Protein AF-A0A371AWV9-F1 (afdb_monomer_lite)

Foldseek 3Di:
DVVVVVVVVVVVVVVVVVVVVVVVVVVVVLVPDDDPQWDKDWFWKWFWADDDLPQQKTKTQTDDDPVDDHGIDIDRRPSAPCSSVDPDDGGFMKTWIWIDHPDPPPDGIGTHYIDGPPPD

pLDDT: mean 80.27, std 14.21, range [39.16, 96.06]

Organism: NCBI:txid1812858

Radius of gyration: 21.48 Å; chains: 1; bounding box: 37×51×60 Å

Sequence (120 aa):
MRKKTIIISVLIIIIGIIISIKIFKNDTEGFKRGKSSDVYRLNSKGTVIAIDKKKKTLVVSIINDELFKDGQTTLNCENVYGFENLDLKVGDKIIFYYFSHNNYNNEPFKIEAIETNNQS

Structure (mmCIF, N/CA/C/O backbone):
data_AF-A0A371AWV9-F1
#
_entry.id   AF-A0A371AWV9-F1
#
loop_
_atom_site.group_PDB
_atom_site.id
_atom_site.type_symbol
_atom_site.label_atom_id
_atom_site.label_alt_id
_atom_site.label_comp_id
_atom_site.label_asym_id
_atom_site.label_entity_id
_atom_site.label_seq_id
_atom_site.pdbx_PDB_ins_code
_atom_site.Cartn_x
_atom_site.Cartn_y
_atom_site.Cartn_z
_atom_site.occupancy
_atom_site.B_iso_or_equiv
_atom_site.auth_seq_id
_atom_site.auth_comp_id
_atom_site.auth_asym_id
_atom_site.auth_atom_id
_atom_site.pdbx_PDB_model_num
ATOM 1 N N . MET A 1 1 ? 5.754 41.482 44.985 1.00 56.69 1 MET A N 1
ATOM 2 C CA . MET A 1 1 ? 4.721 41.159 43.971 1.00 56.69 1 MET A CA 1
ATOM 3 C C . MET A 1 1 ? 5.286 41.027 42.552 1.00 56.69 1 MET A C 1
ATOM 5 O O . MET A 1 1 ? 5.106 39.961 41.986 1.00 56.69 1 MET A O 1
ATOM 9 N N . ARG A 1 2 ? 6.065 41.988 42.019 1.00 60.22 2 ARG A N 1
ATOM 10 C CA . ARG A 1 2 ? 6.642 41.939 40.647 1.00 60.22 2 ARG A CA 1
ATOM 11 C C . ARG A 1 2 ? 7.437 40.666 40.281 1.00 60.22 2 ARG A C 1
ATOM 13 O O . ARG A 1 2 ? 7.271 40.152 39.185 1.00 60.22 2 ARG A O 1
ATOM 20 N N . LYS A 1 3 ? 8.249 40.112 41.197 1.00 66.31 3 LYS A N 1
ATOM 21 C CA . LYS A 1 3 ? 9.041 38.885 40.941 1.00 66.31 3 LYS A CA 1
ATOM 22 C C . LYS A 1 3 ? 8.173 37.644 40.673 1.00 66.31 3 LYS A C 1
ATOM 24 O O . LYS A 1 3 ? 8.517 36.855 39.806 1.00 66.31 3 LYS A O 1
ATOM 29 N N . LYS A 1 4 ? 7.038 37.488 41.372 1.00 68.94 4 LYS A N 1
ATOM 30 C CA . LYS A 1 4 ? 6.113 36.356 41.158 1.00 68.94 4 LYS A CA 1
ATOM 31 C C . LYS A 1 4 ? 5.444 36.444 39.783 1.00 68.94 4 LYS A C 1
ATOM 33 O O . LYS A 1 4 ? 5.338 35.436 39.102 1.00 68.94 4 LYS A O 1
ATOM 38 N N . THR A 1 5 ? 5.077 37.650 39.351 1.00 72.75 5 THR A N 1
ATOM 39 C CA . THR A 1 5 ? 4.493 37.896 38.025 1.00 72.75 5 THR A CA 1
ATOM 40 C C . THR A 1 5 ? 5.483 37.596 36.895 1.00 72.75 5 THR A C 1
ATOM 42 O O . THR A 1 5 ? 5.102 36.967 35.916 1.00 72.75 5 THR A O 1
ATOM 45 N N . ILE A 1 6 ? 6.760 37.966 37.062 1.00 80.62 6 ILE A N 1
ATOM 46 C CA . ILE A 1 6 ? 7.828 37.662 36.091 1.00 80.62 6 ILE A CA 1
ATOM 47 C C . ILE A 1 6 ? 8.083 36.150 36.000 1.00 80.62 6 ILE A C 1
ATOM 49 O O . ILE A 1 6 ? 8.229 35.613 34.909 1.00 80.62 6 ILE A O 1
ATOM 53 N N . ILE A 1 7 ? 8.097 35.438 37.132 1.00 82.12 7 ILE A N 1
ATOM 54 C CA . ILE A 1 7 ? 8.273 33.977 37.132 1.00 82.12 7 ILE A CA 1
ATOM 55 C C . ILE A 1 7 ? 7.124 33.298 36.377 1.00 82.12 7 ILE A C 1
ATOM 57 O O . ILE A 1 7 ? 7.368 32.417 35.558 1.00 82.12 7 ILE A O 1
ATOM 61 N N . ILE A 1 8 ? 5.884 33.743 36.601 1.00 85.31 8 ILE A N 1
ATOM 62 C CA . ILE A 1 8 ? 4.706 33.206 35.909 1.00 85.31 8 ILE A CA 1
ATOM 63 C C . ILE A 1 8 ? 4.778 33.489 34.401 1.00 85.31 8 ILE A C 1
ATOM 65 O O . ILE A 1 8 ? 4.525 32.581 33.612 1.00 85.31 8 ILE A O 1
ATOM 69 N N . SER A 1 9 ? 5.177 34.697 33.979 1.00 82.62 9 SER A N 1
ATOM 70 C CA . SER A 1 9 ? 5.294 35.008 32.547 1.00 82.62 9 SER A CA 1
ATOM 71 C C . SER A 1 9 ? 6.378 34.176 31.860 1.00 82.62 9 SER A C 1
ATOM 73 O O . SER A 1 9 ? 6.170 33.699 30.749 1.00 82.62 9 SER A O 1
ATOM 75 N N . VAL A 1 10 ? 7.516 33.953 32.525 1.00 87.81 10 VAL A N 1
ATOM 76 C CA . VAL A 1 10 ? 8.595 33.104 31.994 1.00 87.81 10 VAL A CA 1
ATOM 77 C C . VAL A 1 10 ? 8.139 31.647 31.880 1.00 87.81 10 VAL A C 1
ATOM 79 O O . VAL A 1 10 ? 8.417 31.002 30.870 1.00 87.81 10 VAL A O 1
ATOM 82 N N . LEU A 1 11 ? 7.385 31.138 32.860 1.00 89.88 11 LEU A N 1
ATOM 83 C CA . LEU A 1 11 ? 6.870 29.768 32.825 1.00 89.88 11 LEU A CA 1
ATOM 84 C C . LEU A 1 11 ? 5.933 29.538 31.627 1.00 89.88 11 LEU A C 1
ATOM 86 O O . LEU A 1 11 ? 6.038 28.517 30.952 1.00 89.88 11 LEU A O 1
ATOM 90 N N . ILE A 1 12 ? 5.055 30.504 31.335 1.00 88.88 12 ILE A N 1
ATOM 91 C CA . ILE A 1 12 ? 4.118 30.438 30.203 1.00 88.88 12 ILE A CA 1
ATOM 92 C C . ILE A 1 12 ? 4.872 30.387 28.867 1.00 88.88 12 ILE A C 1
ATOM 94 O O . ILE A 1 12 ? 4.518 29.594 27.996 1.00 88.88 12 ILE A O 1
ATOM 98 N N . ILE A 1 13 ? 5.942 31.175 28.716 1.00 90.88 13 ILE A N 1
ATOM 99 C CA . ILE A 1 13 ? 6.767 31.177 27.497 1.00 90.88 13 ILE A CA 1
ATOM 100 C C . ILE A 1 13 ? 7.449 29.817 27.302 1.00 90.88 13 ILE A C 1
ATOM 102 O O . ILE A 1 13 ? 7.416 29.266 26.203 1.00 90.88 13 ILE A O 1
ATOM 106 N N . ILE A 1 14 ? 8.023 29.243 28.364 1.00 92.25 14 ILE A N 1
ATOM 107 C CA . ILE A 1 14 ? 8.687 27.931 28.303 1.00 92.25 14 ILE A CA 1
ATOM 108 C C . ILE A 1 14 ? 7.688 26.835 27.916 1.00 92.25 14 ILE A C 1
ATOM 110 O O . ILE A 1 14 ? 7.981 26.017 27.044 1.00 92.25 14 ILE A O 1
ATOM 114 N N . ILE A 1 15 ? 6.495 26.840 28.516 1.00 92.25 15 ILE A N 1
ATOM 115 C CA . ILE A 1 15 ? 5.430 25.887 28.177 1.00 92.25 15 ILE A CA 1
ATOM 116 C C . ILE A 1 15 ? 5.023 26.039 26.706 1.00 92.25 15 ILE A C 1
ATOM 118 O O . ILE A 1 15 ? 4.913 25.035 26.003 1.00 92.25 15 ILE A O 1
ATOM 122 N N . GLY A 1 16 ? 4.879 27.275 26.216 1.00 88.50 16 GLY A N 1
ATOM 123 C CA . GLY A 1 16 ? 4.601 27.551 24.806 1.00 88.50 16 GLY A CA 1
ATOM 124 C C . GLY A 1 16 ? 5.660 26.965 23.866 1.00 88.50 16 GLY A C 1
ATOM 125 O O . GLY A 1 16 ? 5.315 26.297 22.896 1.00 88.50 16 GLY A O 1
ATOM 126 N N . ILE A 1 17 ? 6.947 27.128 24.190 1.00 91.75 17 ILE A N 1
ATOM 127 C CA . ILE A 1 17 ? 8.056 26.566 23.400 1.00 91.75 17 ILE A CA 1
ATOM 128 C C . ILE A 1 17 ? 7.999 25.032 23.376 1.00 91.75 17 ILE A C 1
ATOM 130 O O . ILE A 1 17 ? 8.151 24.427 22.314 1.00 91.75 17 ILE A O 1
ATOM 134 N N . ILE A 1 18 ? 7.750 24.390 24.522 1.00 89.44 18 ILE A N 1
ATOM 135 C CA . ILE A 1 18 ? 7.662 22.924 24.614 1.00 89.44 18 ILE A CA 1
ATOM 136 C C . ILE A 1 18 ? 6.513 22.391 23.748 1.00 89.44 18 ILE A C 1
ATOM 138 O O . ILE A 1 18 ? 6.690 21.396 23.040 1.00 89.44 18 ILE A O 1
ATOM 142 N N . ILE A 1 19 ? 5.354 23.058 23.772 1.00 85.56 19 ILE A N 1
ATOM 143 C CA . ILE A 1 19 ? 4.197 22.686 22.949 1.00 85.56 19 ILE A CA 1
ATOM 144 C C . ILE A 1 19 ? 4.543 22.809 21.460 1.00 85.56 19 ILE A C 1
ATOM 146 O O . ILE A 1 19 ? 4.335 21.851 20.716 1.00 85.56 19 ILE A O 1
ATOM 150 N N . SER A 1 20 ? 5.144 23.925 21.035 1.00 80.38 20 SER A N 1
ATOM 151 C CA . SER A 1 20 ? 5.547 24.136 19.637 1.00 80.38 20 SER A CA 1
ATOM 152 C C . SER A 1 20 ? 6.536 23.079 19.140 1.00 80.38 20 SER A C 1
ATOM 154 O O . SER A 1 20 ? 6.375 22.558 18.038 1.00 80.38 20 SER A O 1
ATOM 156 N N . ILE A 1 21 ? 7.526 22.699 19.959 1.00 82.44 21 ILE A N 1
ATOM 157 C CA . ILE A 1 21 ? 8.485 21.636 19.611 1.00 82.44 21 ILE A CA 1
ATOM 158 C C . ILE A 1 21 ? 7.774 20.288 19.457 1.00 82.44 21 ILE A C 1
ATOM 160 O O . ILE A 1 21 ? 8.099 19.523 18.550 1.00 82.44 21 ILE A O 1
ATOM 164 N N . LYS A 1 22 ? 6.813 19.976 20.334 1.00 77.38 22 LYS A N 1
ATOM 165 C CA . LYS A 1 22 ? 6.083 18.703 20.288 1.00 77.38 22 LYS A CA 1
ATOM 166 C C . LYS A 1 22 ? 5.188 18.604 19.050 1.00 77.38 22 LYS A C 1
ATOM 168 O O . LYS A 1 22 ? 5.166 17.555 18.417 1.00 77.38 22 LYS A O 1
ATOM 173 N N . ILE A 1 23 ? 4.511 19.694 18.686 1.00 70.31 23 ILE A N 1
ATOM 174 C CA . ILE A 1 23 ? 3.715 19.776 17.453 1.00 70.31 23 ILE A CA 1
ATOM 175 C C . ILE A 1 23 ? 4.625 19.587 16.231 1.00 70.31 23 ILE A C 1
ATOM 177 O O . ILE A 1 23 ? 4.380 18.702 15.420 1.00 70.31 23 ILE A O 1
ATOM 181 N N . PHE A 1 24 ? 5.744 20.315 16.164 1.00 64.19 24 PHE A N 1
ATOM 182 C CA . PHE A 1 24 ? 6.689 20.218 15.047 1.00 64.19 24 PHE A CA 1
ATOM 183 C C . PHE A 1 24 ? 7.306 18.816 14.885 1.00 64.19 24 PHE A C 1
ATOM 185 O O . PHE A 1 24 ? 7.506 18.336 13.767 1.00 64.19 24 PHE A O 1
ATOM 192 N N . LYS A 1 25 ? 7.602 18.127 15.996 1.00 60.50 25 LYS A N 1
ATOM 193 C CA . LYS A 1 25 ? 8.084 16.737 15.967 1.00 60.50 25 LYS A CA 1
ATOM 194 C C . LYS A 1 25 ? 7.016 15.764 15.473 1.00 60.50 25 LYS A C 1
ATOM 196 O O . LYS A 1 25 ? 7.323 14.921 14.642 1.00 60.50 25 LYS A O 1
ATOM 201 N N . ASN A 1 26 ? 5.769 15.915 15.914 1.00 57.53 26 ASN A N 1
ATOM 202 C CA . ASN A 1 26 ? 4.674 15.077 15.425 1.00 57.53 26 ASN A CA 1
ATOM 203 C C . ASN A 1 26 ? 4.439 15.264 13.916 1.00 57.53 26 ASN A C 1
ATOM 205 O O . ASN A 1 26 ? 4.250 14.278 13.204 1.00 57.53 26 ASN A O 1
ATOM 209 N N . ASP A 1 27 ? 4.521 16.503 13.421 1.00 50.91 27 ASP A N 1
ATOM 210 C CA . ASP A 1 27 ? 4.366 16.793 11.991 1.00 50.91 27 ASP A CA 1
ATOM 211 C C . ASP A 1 27 ? 5.515 16.203 11.163 1.00 50.91 27 ASP A C 1
ATOM 213 O O . ASP A 1 27 ? 5.296 15.700 10.064 1.00 50.91 27 ASP A O 1
ATOM 217 N N . THR A 1 28 ? 6.741 16.198 11.691 1.00 49.66 28 THR A N 1
ATOM 218 C CA . THR A 1 28 ? 7.907 15.627 10.993 1.00 49.66 28 THR A CA 1
ATOM 219 C C . THR A 1 28 ? 7.983 14.101 11.079 1.00 49.66 28 THR A C 1
ATOM 221 O O . THR A 1 28 ? 8.450 13.467 10.134 1.00 49.66 28 THR A O 1
ATOM 224 N N . GLU A 1 29 ? 7.479 13.482 12.150 1.00 50.16 29 GLU A N 1
ATOM 225 C CA . GLU A 1 29 ? 7.395 12.020 12.276 1.00 50.16 29 GLU A CA 1
ATOM 226 C C . GLU A 1 29 ? 6.350 11.404 11.332 1.00 50.16 29 GLU A C 1
ATOM 228 O O . GLU A 1 29 ? 6.579 10.313 10.798 1.00 50.16 29 GLU A O 1
ATOM 233 N N . GLY A 1 30 ? 5.247 12.116 11.068 1.00 42.88 30 GLY A N 1
ATOM 234 C CA . GLY A 1 30 ? 4.274 11.751 10.031 1.00 42.88 30 GLY A CA 1
ATOM 235 C C . GLY A 1 30 ? 4.805 11.979 8.612 1.00 42.88 30 GLY A C 1
ATOM 236 O O . GLY A 1 30 ? 4.497 11.222 7.694 1.00 42.88 30 GLY A O 1
ATOM 237 N N . PHE A 1 31 ? 5.684 12.968 8.443 1.00 44.75 31 PHE A N 1
ATOM 238 C CA . PHE A 1 31 ? 6.302 13.332 7.172 1.00 44.75 31 PHE A CA 1
ATOM 239 C C . PHE A 1 31 ? 7.687 12.687 7.015 1.00 44.75 31 PHE A C 1
ATOM 241 O O . PHE A 1 31 ? 8.674 13.355 6.700 1.00 44.75 31 PHE A O 1
ATOM 248 N N . LYS A 1 32 ? 7.788 11.362 7.186 1.00 53.94 32 LYS A N 1
ATOM 249 C CA . LYS A 1 32 ? 8.955 10.609 6.696 1.00 53.94 32 LYS A CA 1
ATOM 250 C C . LYS A 1 32 ? 8.962 10.682 5.164 1.00 53.94 32 LYS A C 1
ATOM 252 O O . LYS A 1 32 ? 8.537 9.741 4.500 1.00 53.94 32 LYS A O 1
ATOM 257 N N . ARG A 1 33 ? 9.406 11.802 4.589 1.00 57.25 33 ARG A N 1
ATOM 258 C CA . ARG A 1 33 ? 9.764 11.889 3.166 1.00 57.25 33 ARG A CA 1
ATOM 259 C C . ARG A 1 33 ? 10.765 10.773 2.878 1.00 57.25 33 ARG A C 1
ATOM 261 O O . ARG A 1 33 ? 11.475 10.345 3.793 1.00 57.25 33 ARG A O 1
ATOM 268 N N . GLY A 1 34 ? 10.762 10.264 1.650 1.00 58.25 34 GLY A N 1
ATOM 269 C CA . GLY A 1 34 ? 11.739 9.271 1.221 1.00 58.25 34 GLY A CA 1
ATOM 270 C C . GLY A 1 34 ? 13.171 9.619 1.654 1.00 58.25 34 GLY A C 1
ATOM 271 O O . GLY A 1 34 ? 13.492 10.778 1.940 1.00 58.25 34 GLY A O 1
ATOM 272 N N . LYS A 1 35 ? 14.046 8.617 1.742 1.00 62.91 35 LYS A N 1
ATOM 273 C CA . LYS A 1 35 ? 15.476 8.848 1.997 1.00 62.91 35 LYS A CA 1
ATOM 274 C C . LYS A 1 35 ? 16.034 9.787 0.913 1.00 62.91 35 LYS A C 1
ATOM 276 O O . LYS A 1 35 ? 15.495 9.873 -0.183 1.00 62.91 35 LYS A O 1
ATOM 281 N N . SER A 1 36 ? 17.145 10.477 1.189 1.00 63.75 36 SER A N 1
ATOM 282 C CA . SER A 1 36 ? 17.748 11.466 0.266 1.00 63.75 36 SER A CA 1
ATOM 283 C C . SER A 1 36 ? 18.067 10.932 -1.145 1.00 63.75 36 SER A C 1
ATOM 285 O O . SER A 1 36 ? 18.322 11.727 -2.044 1.00 63.75 36 SER A O 1
ATOM 287 N N . SER A 1 37 ? 18.095 9.612 -1.332 1.00 69.38 37 SER A N 1
ATOM 288 C CA . SER A 1 37 ? 18.330 8.922 -2.604 1.00 69.38 37 SER A CA 1
ATOM 289 C C . SER A 1 37 ? 17.064 8.320 -3.225 1.00 69.38 37 SER A C 1
ATOM 291 O O . SER A 1 37 ? 17.171 7.554 -4.182 1.00 69.38 37 SER A O 1
ATOM 293 N N . ASP A 1 38 ? 15.887 8.596 -2.664 1.00 76.81 38 ASP A N 1
ATOM 294 C CA . ASP A 1 38 ? 14.627 8.078 -3.180 1.00 76.81 38 ASP A CA 1
ATOM 295 C C . ASP A 1 38 ? 14.200 8.864 -4.414 1.00 76.81 38 ASP A C 1
ATOM 297 O O . ASP A 1 38 ? 14.198 10.097 -4.432 1.00 76.81 38 ASP A O 1
ATOM 301 N N . VAL A 1 39 ? 13.778 8.132 -5.439 1.00 81.12 39 VAL A N 1
ATOM 302 C CA . VAL A 1 39 ? 13.071 8.702 -6.582 1.00 81.12 39 VAL A CA 1
ATOM 303 C C . VAL A 1 39 ? 11.584 8.622 -6.281 1.00 81.12 39 VAL A C 1
ATOM 305 O O . VAL A 1 39 ? 11.041 7.542 -6.048 1.00 81.12 39 VAL A O 1
ATOM 308 N N . TYR A 1 40 ? 10.928 9.776 -6.272 1.00 84.38 40 TYR A N 1
ATOM 309 C CA . TYR A 1 40 ? 9.487 9.850 -6.102 1.00 84.38 40 TYR A CA 1
ATOM 310 C C . TYR A 1 40 ? 8.794 9.605 -7.444 1.00 84.38 40 TYR A C 1
ATOM 312 O O . TYR A 1 40 ? 9.088 10.273 -8.438 1.00 84.38 40 TYR A O 1
ATOM 320 N N . ARG A 1 41 ? 7.908 8.610 -7.480 1.00 84.75 41 ARG A N 1
ATOM 321 C CA . ARG A 1 41 ? 7.179 8.181 -8.673 1.00 84.75 41 ARG A CA 1
ATOM 322 C C . ARG A 1 41 ? 5.724 8.608 -8.556 1.00 84.75 41 ARG A C 1
ATOM 324 O O . ARG A 1 41 ? 5.061 8.367 -7.547 1.00 84.75 41 ARG A O 1
ATOM 331 N N . LEU A 1 42 ? 5.265 9.273 -9.609 1.00 84.44 42 LEU A N 1
ATOM 332 C CA . LEU A 1 42 ? 3.940 9.861 -9.711 1.00 84.44 42 LEU A CA 1
ATOM 333 C C . LEU A 1 42 ? 3.082 9.077 -10.698 1.00 84.44 42 LEU A C 1
ATOM 335 O O . LEU A 1 42 ? 3.585 8.612 -11.719 1.00 84.44 42 LEU A O 1
ATOM 339 N N . ASN A 1 43 ? 1.771 9.067 -10.460 1.00 85.69 43 ASN A N 1
ATOM 340 C CA . ASN A 1 43 ? 0.767 8.622 -11.428 1.00 85.69 43 ASN A CA 1
ATOM 341 C C . ASN A 1 43 ? 0.884 7.152 -11.864 1.00 85.69 43 ASN A C 1
ATOM 343 O O . ASN A 1 43 ? 0.493 6.801 -12.985 1.00 85.69 43 ASN A O 1
ATOM 347 N N . SER A 1 44 ? 1.385 6.293 -10.980 1.00 89.06 44 SER A N 1
ATOM 348 C CA . SER A 1 44 ? 1.405 4.852 -11.204 1.00 89.06 44 SER A CA 1
ATOM 349 C C . SER A 1 44 ? -0.006 4.312 -11.039 1.00 89.06 44 SER A C 1
ATOM 351 O O . SER A 1 44 ? -0.688 4.606 -10.061 1.00 89.06 44 SER A O 1
ATOM 353 N N . LYS A 1 45 ? -0.485 3.568 -12.029 1.00 91.31 45 LYS A N 1
ATOM 354 C CA . LYS A 1 45 ? -1.865 3.093 -12.105 1.00 91.31 45 LYS A CA 1
ATOM 355 C C . LYS A 1 45 ? -1.909 1.596 -11.915 1.00 91.31 45 LYS A C 1
ATOM 357 O O . LYS A 1 45 ? -1.047 0.853 -12.391 1.00 91.31 45 LYS A O 1
ATOM 362 N N . GLY A 1 46 ? -2.974 1.157 -11.269 1.00 91.81 46 GLY A N 1
ATOM 363 C CA . GLY A 1 46 ? -3.278 -0.253 -11.134 1.00 91.81 46 GLY A CA 1
ATOM 364 C C . GLY A 1 46 ? -4.763 -0.506 -10.948 1.00 91.81 46 GLY A C 1
ATOM 365 O O . GLY A 1 46 ? -5.546 0.420 -10.743 1.00 91.81 46 GLY A O 1
ATOM 366 N N . THR A 1 47 ? -5.140 -1.775 -11.012 1.00 93.88 47 THR A N 1
ATOM 367 C CA . THR A 1 47 ? -6.484 -2.248 -10.671 1.00 93.88 47 THR A CA 1
ATOM 368 C C . THR A 1 47 ? -6.425 -3.065 -9.395 1.00 93.88 47 THR A C 1
ATOM 370 O O . THR A 1 47 ? -5.621 -3.993 -9.296 1.00 93.88 47 THR A O 1
ATOM 373 N N . VAL A 1 48 ? -7.267 -2.729 -8.421 1.00 94.81 48 VAL A N 1
ATOM 374 C CA . VAL A 1 48 ? -7.329 -3.420 -7.132 1.00 94.81 48 VAL A CA 1
ATOM 375 C C . VAL A 1 48 ? -7.809 -4.858 -7.323 1.00 94.81 48 VAL A C 1
ATOM 377 O O . VAL A 1 48 ? -8.873 -5.098 -7.887 1.00 94.81 48 VAL A O 1
ATOM 380 N N . ILE A 1 49 ? -7.042 -5.816 -6.811 1.00 96.06 49 ILE A N 1
ATOM 381 C CA . ILE A 1 49 ? -7.350 -7.253 -6.856 1.00 96.06 49 ILE A CA 1
ATOM 382 C C . ILE A 1 49 ? -7.792 -7.758 -5.485 1.00 96.06 49 ILE A C 1
ATOM 384 O O . ILE A 1 49 ? -8.731 -8.541 -5.383 1.00 96.06 49 ILE A O 1
ATOM 388 N N . ALA A 1 50 ? -7.127 -7.305 -4.423 1.00 95.44 50 ALA A N 1
ATOM 389 C CA . ALA A 1 50 ? -7.459 -7.680 -3.055 1.00 95.44 50 ALA A CA 1
ATOM 390 C C . ALA A 1 50 ? -7.082 -6.568 -2.076 1.00 95.44 50 ALA A C 1
ATOM 392 O O . ALA A 1 50 ? -6.122 -5.831 -2.299 1.00 95.44 50 ALA A O 1
ATOM 393 N N . ILE A 1 51 ? -7.830 -6.475 -0.978 1.00 95.06 51 ILE A N 1
ATOM 394 C CA . ILE A 1 51 ? -7.657 -5.460 0.063 1.00 95.06 51 ILE A CA 1
ATOM 395 C C . ILE A 1 51 ? -7.633 -6.171 1.414 1.00 95.06 51 ILE A C 1
ATOM 397 O O . ILE A 1 51 ? -8.586 -6.868 1.761 1.00 95.06 51 ILE A O 1
ATOM 401 N N . ASP A 1 52 ? -6.584 -5.951 2.203 1.00 94.81 52 ASP A N 1
ATOM 402 C CA . ASP A 1 52 ? -6.556 -6.322 3.617 1.00 94.81 52 ASP A CA 1
ATOM 403 C C . ASP A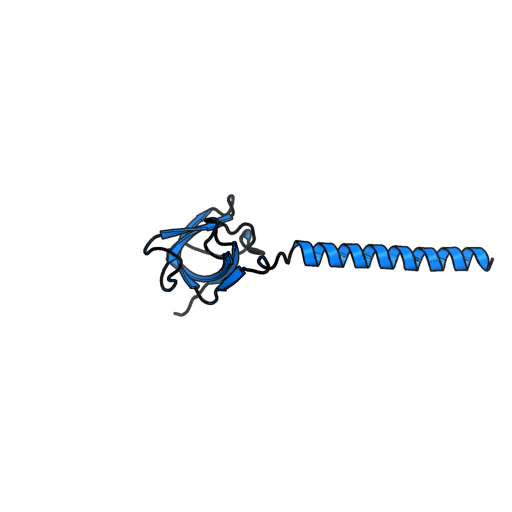 1 52 ? -6.390 -5.051 4.455 1.00 94.81 52 ASP A C 1
ATOM 405 O O . ASP A 1 52 ? -5.285 -4.554 4.680 1.00 94.81 52 ASP A O 1
ATOM 409 N N . LYS A 1 53 ? -7.516 -4.506 4.932 1.00 91.62 53 LYS A N 1
ATOM 410 C CA . LYS A 1 53 ? -7.508 -3.306 5.783 1.00 91.62 53 LYS A CA 1
ATOM 411 C C . LYS A 1 53 ? -6.847 -3.543 7.140 1.00 91.62 53 LYS A C 1
ATOM 413 O O . LYS A 1 53 ? -6.301 -2.600 7.702 1.00 91.62 53 LYS A O 1
ATOM 418 N N . LYS A 1 54 ? -6.854 -4.779 7.661 1.00 90.44 54 LYS A N 1
ATOM 419 C CA . LYS A 1 54 ? -6.225 -5.094 8.954 1.00 90.44 54 LYS A CA 1
ATOM 420 C C . LYS A 1 54 ? -4.706 -5.086 8.841 1.00 90.44 54 LYS A C 1
ATOM 422 O O . LYS A 1 54 ? -4.039 -4.564 9.726 1.00 90.44 54 LYS A O 1
ATOM 427 N N . LYS A 1 55 ? -4.171 -5.648 7.755 1.00 92.31 55 LYS A N 1
ATOM 428 C CA . LYS A 1 55 ? -2.726 -5.659 7.472 1.00 92.31 55 LYS A CA 1
ATOM 429 C C . LYS A 1 55 ? -2.242 -4.427 6.712 1.00 92.31 55 LYS A C 1
ATOM 431 O O . LYS A 1 55 ? -1.049 -4.318 6.466 1.00 92.31 55 LYS A O 1
ATOM 436 N N . LYS A 1 56 ? -3.150 -3.522 6.334 1.00 92.44 56 LYS A N 1
ATOM 437 C CA . LYS A 1 56 ? -2.872 -2.356 5.484 1.00 92.44 56 LYS A CA 1
ATOM 438 C C . LYS A 1 56 ? -2.134 -2.750 4.205 1.00 92.44 56 LYS A C 1
ATOM 440 O O . LYS A 1 56 ? -1.141 -2.129 3.843 1.00 92.44 56 LYS A O 1
ATOM 445 N N . THR A 1 57 ? -2.608 -3.791 3.525 1.00 93.81 57 THR A N 1
ATOM 446 C CA . THR A 1 57 ? -2.034 -4.231 2.249 1.00 93.81 57 THR A CA 1
ATOM 447 C C . THR A 1 57 ? -3.050 -4.163 1.121 1.00 93.81 57 THR A C 1
ATOM 449 O O . THR A 1 57 ? -4.248 -4.402 1.307 1.00 93.81 57 THR A O 1
ATOM 452 N N . LEU A 1 58 ? -2.550 -3.833 -0.068 1.00 93.94 58 LEU A N 1
ATOM 453 C CA . LEU A 1 58 ? -3.333 -3.744 -1.293 1.00 93.94 58 LEU A CA 1
ATOM 454 C C . LEU A 1 58 ? -2.652 -4.560 -2.391 1.00 93.94 58 LEU A C 1
ATOM 456 O O . LEU A 1 58 ? -1.506 -4.291 -2.737 1.00 93.94 58 LEU A O 1
ATOM 460 N N . VAL A 1 59 ? -3.348 -5.545 -2.954 1.00 94.06 59 VAL A N 1
ATOM 461 C CA . VAL A 1 59 ? -2.869 -6.266 -4.140 1.00 94.06 59 VAL A CA 1
ATOM 462 C C . VAL A 1 59 ? -3.412 -5.565 -5.374 1.00 94.06 59 VAL A C 1
ATOM 464 O O . VAL A 1 59 ? -4.622 -5.368 -5.489 1.00 94.06 59 VAL A O 1
ATOM 467 N N . VAL A 1 60 ? -2.527 -5.203 -6.295 1.00 93.88 60 VAL A N 1
ATOM 468 C CA . VAL A 1 60 ? -2.855 -4.453 -7.512 1.00 93.88 60 VAL A CA 1
ATOM 469 C C . VAL A 1 60 ? -2.268 -5.130 -8.738 1.00 93.88 60 VAL A C 1
ATOM 471 O O . VAL A 1 60 ? -1.111 -5.544 -8.727 1.00 93.88 60 VAL A O 1
ATOM 474 N N . SER A 1 61 ? -3.049 -5.176 -9.816 1.00 92.69 61 SER A N 1
ATOM 475 C CA . SER A 1 61 ? -2.526 -5.403 -11.164 1.00 92.69 61 SER A CA 1
ATOM 476 C C . SER A 1 61 ? -1.953 -4.089 -11.674 1.00 92.69 61 SER A C 1
ATOM 478 O O . SER A 1 61 ? -2.705 -3.119 -11.774 1.00 92.69 61 SER A O 1
ATOM 480 N N . ILE A 1 62 ? -0.663 -4.033 -11.993 1.00 89.44 62 ILE A N 1
ATOM 481 C CA . ILE A 1 62 ? -0.028 -2.795 -12.469 1.00 89.44 62 ILE A CA 1
ATOM 482 C C . ILE A 1 62 ? -0.357 -2.548 -13.944 1.00 89.44 62 ILE A C 1
ATOM 484 O O . ILE A 1 62 ? -0.409 -3.486 -14.734 1.00 89.44 62 ILE A O 1
ATOM 488 N N . ILE A 1 63 ? -0.614 -1.283 -14.297 1.00 82.88 63 ILE A N 1
ATOM 489 C CA . ILE A 1 63 ? -0.999 -0.863 -15.654 1.00 82.88 63 ILE A CA 1
ATOM 490 C C . ILE A 1 63 ? 0.126 -0.086 -16.358 1.00 82.88 63 ILE A C 1
ATOM 492 O O . ILE A 1 63 ? 0.310 -0.259 -17.558 1.00 82.88 63 ILE A O 1
ATOM 496 N N . ASN A 1 64 ? 0.848 0.803 -15.664 1.00 78.94 64 ASN A N 1
ATOM 497 C CA . ASN A 1 64 ? 1.806 1.724 -16.303 1.00 78.94 64 ASN A CA 1
ATOM 498 C C . ASN A 1 64 ? 3.016 2.081 -15.413 1.00 78.94 64 ASN A C 1
ATOM 500 O O . ASN A 1 64 ? 3.298 3.260 -15.197 1.00 78.94 64 ASN A O 1
ATOM 504 N 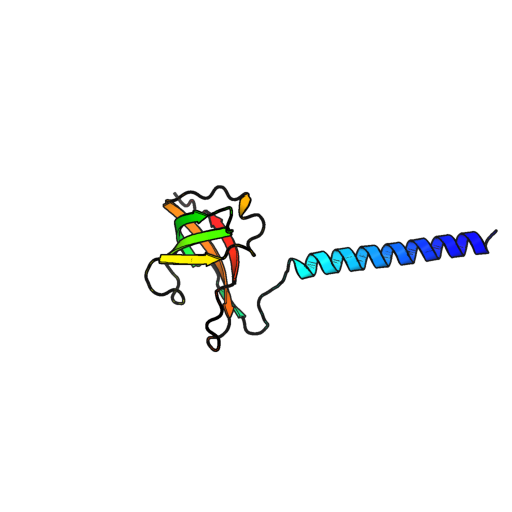N . ASP A 1 65 ? 3.741 1.086 -14.896 1.00 80.81 65 ASP A N 1
ATOM 505 C CA . ASP A 1 65 ? 4.962 1.349 -14.125 1.00 80.81 65 ASP A CA 1
ATOM 506 C C . ASP A 1 65 ? 6.046 0.283 -14.338 1.00 80.81 65 ASP A C 1
ATOM 508 O O . ASP A 1 65 ? 5.871 -0.873 -13.971 1.00 80.81 65 ASP A O 1
ATOM 512 N N . GLU A 1 66 ? 7.180 0.701 -14.905 1.00 80.00 66 GLU A N 1
ATOM 513 C CA . GLU A 1 66 ? 8.308 -0.155 -15.300 1.00 80.00 66 GLU A CA 1
ATOM 514 C C . GLU A 1 66 ? 9.067 -0.785 -14.121 1.00 80.00 66 GLU A C 1
ATOM 516 O O . GLU A 1 66 ? 9.778 -1.774 -14.303 1.00 80.00 66 GLU A O 1
ATOM 521 N N . LEU A 1 67 ? 8.968 -0.211 -12.914 1.00 80.00 67 LEU A N 1
ATOM 522 C CA . LEU A 1 67 ? 9.660 -0.753 -11.736 1.00 80.00 67 LEU A CA 1
ATOM 523 C C . LEU A 1 67 ? 8.928 -1.947 -11.128 1.00 80.00 67 LEU A C 1
ATOM 525 O O . LEU A 1 67 ? 9.523 -2.742 -10.394 1.00 80.00 67 LEU A O 1
ATOM 529 N N . PHE A 1 68 ? 7.646 -2.092 -11.441 1.00 79.94 68 PHE A N 1
ATOM 530 C CA . PHE A 1 68 ? 6.891 -3.276 -11.098 1.00 79.94 68 PHE A CA 1
ATOM 531 C C . PHE A 1 68 ? 6.965 -4.235 -12.276 1.00 79.94 68 PHE A C 1
ATOM 533 O O . PHE A 1 68 ? 6.529 -3.922 -13.378 1.00 79.94 68 PHE A O 1
ATOM 540 N N . LYS A 1 69 ? 7.528 -5.422 -12.045 1.00 70.44 69 LYS A N 1
ATOM 541 C CA . LYS A 1 69 ? 7.492 -6.487 -13.051 1.00 70.44 69 LYS A CA 1
ATOM 542 C C . LYS A 1 69 ? 6.037 -6.761 -13.432 1.00 70.44 69 LYS A C 1
ATOM 544 O O . LYS A 1 69 ? 5.183 -6.794 -12.544 1.00 70.44 69 LYS A O 1
ATOM 549 N N . ASP A 1 70 ? 5.793 -6.963 -14.726 1.00 65.50 70 ASP A N 1
ATOM 550 C CA . ASP A 1 70 ? 4.461 -7.205 -15.283 1.00 65.50 70 ASP A CA 1
ATOM 551 C C . ASP A 1 70 ? 3.670 -8.215 -14.436 1.00 65.50 70 ASP A C 1
ATOM 553 O O . ASP A 1 70 ? 4.131 -9.330 -14.177 1.00 65.50 70 ASP A O 1
ATOM 557 N N . GLY A 1 71 ? 2.475 -7.813 -13.988 1.00 77.69 71 GLY A N 1
ATOM 558 C CA . GLY A 1 71 ? 1.563 -8.665 -13.227 1.00 77.69 71 GLY A CA 1
ATOM 559 C C . GLY A 1 71 ? 0.983 -8.019 -11.967 1.00 77.69 71 GLY A C 1
ATOM 560 O O . GLY A 1 71 ? 0.626 -6.838 -11.944 1.00 77.69 71 GLY A O 1
ATOM 561 N N . GLN A 1 72 ? 0.827 -8.848 -10.929 1.00 88.75 72 GLN A N 1
ATOM 562 C CA . GLN A 1 72 ? 0.246 -8.472 -9.640 1.00 88.75 72 GLN A CA 1
ATOM 563 C C . GLN A 1 72 ? 1.347 -8.142 -8.632 1.00 88.75 72 GLN A C 1
ATOM 565 O O . GLN A 1 72 ? 2.288 -8.915 -8.458 1.00 88.75 72 GLN A O 1
ATOM 570 N N . THR A 1 73 ? 1.194 -7.035 -7.914 1.00 89.12 73 THR A N 1
ATOM 571 C CA . THR A 1 73 ? 2.092 -6.646 -6.827 1.00 89.12 73 THR A CA 1
ATOM 572 C C . THR A 1 73 ? 1.314 -6.418 -5.540 1.00 89.12 73 THR A C 1
ATOM 574 O O . THR A 1 73 ? 0.148 -6.024 -5.567 1.00 89.12 73 THR A O 1
ATOM 577 N N . THR A 1 74 ? 1.965 -6.658 -4.403 1.00 91.69 74 THR A N 1
ATOM 578 C CA . THR A 1 74 ? 1.418 -6.314 -3.088 1.00 91.69 74 THR A CA 1
ATOM 579 C C . THR A 1 74 ? 2.056 -5.020 -2.611 1.00 91.69 74 THR A C 1
ATOM 581 O O . THR A 1 74 ? 3.265 -4.948 -2.402 1.00 91.69 74 THR A O 1
ATOM 584 N N . LEU A 1 75 ? 1.229 -4.004 -2.415 1.00 91.31 75 LEU A N 1
ATOM 585 C CA . LEU A 1 75 ? 1.606 -2.722 -1.852 1.00 91.31 75 LEU A CA 1
ATOM 586 C C . LEU A 1 75 ? 1.442 -2.753 -0.329 1.00 91.31 75 LEU A C 1
ATOM 588 O O . LEU A 1 75 ? 0.381 -3.128 0.177 1.00 91.31 75 LEU A O 1
ATOM 592 N N . ASN A 1 76 ? 2.481 -2.333 0.397 1.00 91.00 76 ASN A N 1
ATOM 593 C CA . ASN A 1 76 ? 2.379 -2.040 1.825 1.00 91.00 76 ASN A CA 1
ATOM 594 C C . ASN A 1 76 ? 1.873 -0.598 2.008 1.00 91.00 76 ASN A C 1
ATOM 596 O O . ASN A 1 76 ? 2.557 0.363 1.652 1.00 91.00 76 ASN A O 1
ATOM 600 N N . CYS A 1 77 ? 0.677 -0.459 2.575 1.00 90.81 77 CYS A N 1
ATOM 601 C CA . CYS A 1 77 ? -0.029 0.803 2.776 1.00 90.81 77 CYS A CA 1
ATOM 602 C C . CYS A 1 77 ? 0.034 1.304 4.229 1.00 90.81 77 CYS A C 1
ATOM 604 O O . CYS A 1 77 ? -0.721 2.203 4.592 1.00 90.81 77 CYS A O 1
ATOM 606 N N . GLU A 1 78 ? 0.931 0.779 5.071 1.00 88.81 78 GLU A N 1
ATOM 607 C CA . GLU A 1 78 ? 1.122 1.258 6.452 1.00 88.81 78 GLU A CA 1
ATOM 608 C C . GLU A 1 78 ? 1.405 2.764 6.533 1.00 88.81 78 GLU A C 1
ATOM 610 O O . GLU A 1 78 ? 0.997 3.420 7.490 1.00 88.81 78 GLU A O 1
ATOM 615 N N . ASN A 1 79 ? 2.075 3.309 5.516 1.00 85.19 79 ASN A N 1
ATOM 616 C CA . ASN A 1 79 ? 2.436 4.724 5.433 1.00 85.19 79 ASN A CA 1
ATOM 617 C C . ASN A 1 79 ? 1.388 5.588 4.716 1.00 85.19 79 ASN A C 1
ATOM 619 O O . ASN A 1 79 ? 1.575 6.799 4.622 1.00 85.19 79 ASN A O 1
ATOM 623 N N . VAL A 1 80 ? 0.302 4.993 4.216 1.00 87.88 80 VAL A N 1
ATOM 624 C CA . VAL A 1 80 ? -0.757 5.733 3.528 1.00 87.88 80 VAL A CA 1
ATOM 625 C C . VAL A 1 80 ? -1.695 6.325 4.573 1.00 87.88 80 VAL A C 1
ATOM 627 O O . VAL A 1 80 ? -2.429 5.612 5.268 1.00 87.88 80 VAL A O 1
ATOM 630 N N . TYR A 1 81 ? -1.667 7.650 4.699 1.00 83.56 81 TYR A N 1
ATOM 631 C CA . TYR A 1 81 ? -2.516 8.359 5.648 1.00 83.56 81 TYR A CA 1
ATOM 632 C C . TYR A 1 81 ? -3.997 8.127 5.323 1.00 83.56 81 TYR A C 1
ATOM 634 O O . TYR A 1 81 ? -4.437 8.303 4.190 1.00 83.56 81 TYR A O 1
ATOM 642 N N . GLY A 1 82 ? -4.778 7.715 6.323 1.00 84.12 82 GLY A N 1
ATOM 643 C CA . GLY A 1 82 ? -6.21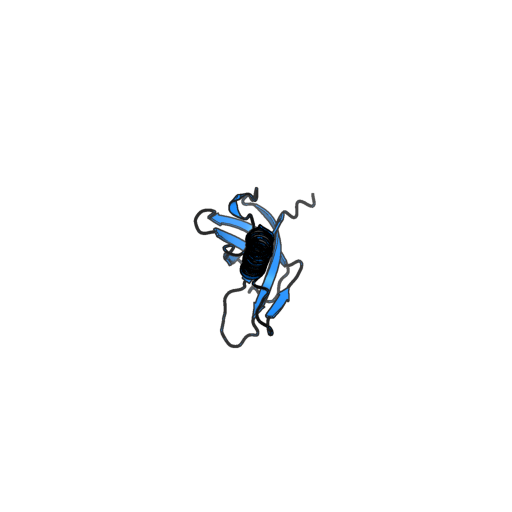4 7.489 6.153 1.00 84.12 82 GLY A CA 1
ATOM 644 C C . GLY A 1 82 ? -6.591 6.258 5.320 1.00 84.12 82 GLY A C 1
ATOM 645 O O . GLY A 1 82 ? -7.760 6.138 4.966 1.00 84.12 82 GLY A O 1
ATOM 646 N N . PHE A 1 83 ? -5.664 5.326 5.048 1.00 87.50 83 PHE A N 1
ATOM 647 C CA . PHE A 1 83 ? -5.938 4.110 4.260 1.00 87.50 83 PHE A CA 1
ATOM 648 C C . PHE A 1 83 ? -7.184 3.336 4.724 1.00 87.50 83 PHE A C 1
ATOM 650 O O . PHE A 1 83 ? -7.975 2.856 3.918 1.00 87.50 83 PHE A O 1
ATOM 657 N N . GLU A 1 84 ? -7.395 3.254 6.038 1.00 86.88 84 GLU A N 1
ATOM 658 C CA . GLU A 1 84 ? -8.534 2.554 6.644 1.00 86.88 84 GLU A CA 1
ATOM 659 C C . GLU A 1 84 ? -9.887 3.154 6.226 1.00 86.88 84 GLU A C 1
ATOM 661 O O . GLU A 1 84 ? -10.875 2.425 6.093 1.00 86.88 84 GLU A O 1
ATOM 666 N N . ASN A 1 85 ? -9.906 4.457 5.936 1.00 87.31 85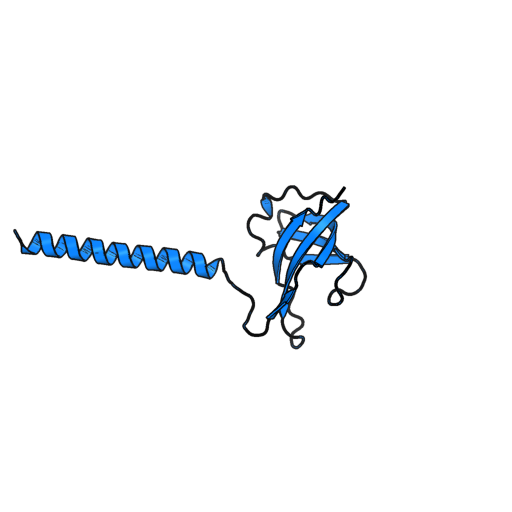 ASN A N 1
ATOM 667 C CA . ASN A 1 85 ? -11.092 5.225 5.568 1.00 87.31 85 ASN A CA 1
ATOM 668 C C . ASN A 1 85 ? -11.321 5.300 4.052 1.00 87.31 85 ASN A C 1
ATOM 670 O O . ASN A 1 85 ? -12.372 5.776 3.633 1.00 87.31 85 ASN A O 1
ATOM 674 N N . LEU A 1 86 ? -10.376 4.837 3.225 1.00 87.56 86 LEU A N 1
ATOM 675 C CA . LEU A 1 86 ? -10.568 4.796 1.776 1.00 87.56 86 LEU A CA 1
ATOM 676 C C . LEU A 1 86 ? -11.677 3.785 1.425 1.00 87.56 86 LEU A C 1
ATOM 678 O O . LEU A 1 86 ? -11.626 2.626 1.859 1.00 87.56 86 LEU A O 1
ATOM 682 N N . ASP A 1 87 ? -12.673 4.203 0.637 1.00 89.69 87 ASP A N 1
ATOM 683 C CA . ASP A 1 87 ? -13.705 3.316 0.065 1.00 89.69 87 ASP A CA 1
ATOM 684 C C . ASP A 1 87 ? -13.170 2.637 -1.205 1.00 89.69 87 ASP A C 1
ATOM 686 O O . ASP A 1 87 ? -13.618 2.917 -2.312 1.00 89.69 87 ASP A O 1
ATOM 690 N N . LEU A 1 88 ? -12.148 1.794 -1.037 1.00 90.94 88 LEU A N 1
ATOM 691 C CA . LEU A 1 88 ? -11.595 0.962 -2.106 1.00 90.94 88 LEU A CA 1
ATOM 692 C C . LEU A 1 88 ? -12.370 -0.352 -2.216 1.00 90.94 88 LEU A C 1
ATOM 694 O O . LEU A 1 88 ? -12.651 -1.007 -1.205 1.00 90.94 88 LEU A O 1
ATOM 698 N N . LYS A 1 89 ? -12.639 -0.777 -3.448 1.00 93.25 89 LYS A N 1
ATOM 699 C CA . LYS A 1 89 ? -13.264 -2.055 -3.801 1.00 93.25 89 LYS A CA 1
ATOM 700 C C . LYS A 1 89 ? -12.402 -2.810 -4.805 1.00 93.25 89 LYS A C 1
ATOM 702 O O . LYS A 1 89 ? -11.594 -2.246 -5.537 1.00 93.25 89 LYS A O 1
ATOM 707 N N . VAL A 1 90 ? -12.565 -4.130 -4.825 1.00 94.38 90 VAL A N 1
ATOM 708 C CA . VAL A 1 90 ? -11.946 -4.971 -5.855 1.00 94.38 90 VAL A CA 1
ATOM 709 C C . VAL A 1 90 ? -12.484 -4.552 -7.223 1.00 94.38 90 VAL A C 1
ATOM 711 O O . VAL A 1 90 ? -13.691 -4.399 -7.391 1.00 94.38 90 VAL A O 1
ATOM 714 N N . GLY A 1 91 ? -11.584 -4.372 -8.189 1.00 93.38 91 GLY A N 1
ATOM 715 C CA . GLY A 1 91 ? -11.885 -3.860 -9.524 1.00 93.38 91 GLY A CA 1
ATOM 716 C C . GLY A 1 91 ? -11.681 -2.352 -9.684 1.00 93.38 91 GLY A C 1
ATOM 717 O O . GLY A 1 91 ? -11.603 -1.886 -10.822 1.00 93.38 91 GLY A O 1
ATOM 718 N N . ASP A 1 92 ? -11.524 -1.596 -8.592 1.00 93.81 92 ASP A N 1
ATOM 719 C CA . ASP A 1 92 ? -11.275 -0.159 -8.681 1.00 93.81 92 ASP A CA 1
ATOM 720 C C . ASP A 1 92 ? -9.965 0.115 -9.417 1.00 93.81 92 ASP A C 1
ATOM 722 O O . ASP A 1 92 ? -8.925 -0.499 -9.153 1.00 93.81 92 ASP A O 1
ATOM 726 N N . LYS A 1 93 ? -10.008 1.077 -10.337 1.00 93.94 93 LYS A N 1
ATOM 727 C CA . LYS A 1 93 ? -8.800 1.661 -10.910 1.00 93.94 93 LYS A CA 1
ATOM 728 C C . LYS A 1 93 ? -8.262 2.669 -9.910 1.00 93.94 93 LYS A C 1
ATOM 730 O O . LYS A 1 93 ? -9.001 3.534 -9.450 1.00 93.94 93 LYS A O 1
ATOM 735 N N . ILE A 1 94 ? -6.979 2.582 -9.601 1.00 92.88 94 ILE A N 1
ATOM 736 C CA . ILE A 1 94 ? -6.319 3.500 -8.681 1.00 92.88 94 ILE A CA 1
ATOM 737 C C . ILE A 1 94 ? -5.126 4.173 -9.337 1.00 92.88 94 ILE A C 1
ATOM 739 O O . ILE A 1 94 ? -4.511 3.629 -10.257 1.00 92.88 94 ILE A O 1
ATOM 743 N N . ILE A 1 95 ? -4.807 5.354 -8.830 1.00 92.06 95 ILE A N 1
ATOM 744 C CA . ILE A 1 95 ? -3.509 5.995 -8.973 1.00 92.06 95 ILE A CA 1
ATOM 745 C C . ILE A 1 95 ? -2.826 5.906 -7.610 1.00 92.06 95 ILE A C 1
ATOM 747 O O . ILE A 1 95 ? -3.460 6.126 -6.580 1.00 92.06 95 ILE A O 1
ATOM 751 N N . PHE A 1 96 ? -1.547 5.564 -7.585 1.00 91.50 96 PHE A N 1
ATOM 752 C CA . PHE A 1 96 ? -0.757 5.552 -6.368 1.00 91.50 96 PHE A CA 1
ATOM 753 C C . PHE A 1 96 ? 0.590 6.231 -6.580 1.00 91.50 96 PHE A C 1
ATOM 755 O O . PHE A 1 96 ? 1.130 6.291 -7.688 1.00 91.50 96 PHE A O 1
ATOM 762 N N . TYR A 1 97 ? 1.115 6.743 -5.475 1.00 90.56 97 TYR A N 1
ATOM 763 C CA . TYR A 1 97 ? 2.347 7.511 -5.413 1.00 90.56 97 TYR A CA 1
ATOM 764 C C . TYR A 1 97 ? 3.285 6.833 -4.430 1.00 90.56 97 TYR A C 1
ATOM 766 O O . TYR A 1 97 ? 2.865 6.415 -3.344 1.00 90.56 97 TYR A O 1
ATOM 774 N N . TYR A 1 98 ? 4.550 6.689 -4.809 1.00 89.00 98 TYR A N 1
ATOM 775 C CA . TYR A 1 98 ? 5.505 5.964 -3.985 1.00 89.00 98 TYR A CA 1
ATOM 776 C C . TYR A 1 98 ? 6.933 6.459 -4.159 1.00 89.00 98 TYR A C 1
ATOM 778 O O . TYR A 1 98 ? 7.306 7.067 -5.161 1.00 89.00 98 TYR A O 1
ATOM 786 N N . PHE A 1 99 ? 7.747 6.156 -3.158 1.00 86.06 99 PHE A N 1
ATOM 787 C CA . PHE A 1 99 ? 9.187 6.333 -3.207 1.00 86.06 99 PHE A CA 1
ATOM 788 C C . PHE A 1 99 ? 9.843 5.004 -3.588 1.00 86.06 99 PHE A C 1
ATOM 790 O O . PHE A 1 99 ? 9.619 3.979 -2.933 1.00 86.06 99 PHE A O 1
ATOM 797 N N . SER A 1 100 ? 10.661 5.024 -4.640 1.00 82.00 100 SER A N 1
ATOM 798 C CA . SER A 1 100 ? 11.588 3.941 -4.968 1.00 82.00 100 SER A CA 1
ATOM 799 C C . SER A 1 100 ? 12.981 4.296 -4.462 1.00 82.00 100 SER A C 1
ATOM 801 O O . SER A 1 100 ? 13.539 5.315 -4.878 1.00 82.00 100 SER A O 1
ATOM 803 N N . HIS A 1 101 ? 13.554 3.461 -3.597 1.00 73.00 101 HIS A N 1
ATOM 804 C CA . HIS A 1 101 ? 14.950 3.606 -3.195 1.00 73.00 101 HIS A CA 1
ATOM 805 C C . HIS A 1 101 ? 15.866 3.123 -4.323 1.00 73.00 101 HIS A C 1
ATOM 807 O O . HIS A 1 101 ? 15.558 2.138 -4.995 1.00 73.00 101 HIS A O 1
ATOM 813 N N . ASN A 1 102 ? 16.998 3.798 -4.531 1.00 61.25 102 ASN A N 1
ATOM 814 C CA . ASN A 1 102 ? 17.977 3.380 -5.532 1.00 61.25 102 ASN A CA 1
ATOM 815 C C . ASN A 1 102 ? 18.401 1.911 -5.311 1.00 61.25 102 ASN A C 1
ATOM 817 O O . ASN A 1 102 ? 18.672 1.498 -4.184 1.00 61.25 102 ASN A O 1
ATOM 821 N N . ASN A 1 103 ? 18.450 1.160 -6.416 1.00 51.47 103 ASN A N 1
ATOM 822 C CA . ASN A 1 103 ? 18.465 -0.305 -6.603 1.00 51.47 103 ASN A CA 1
ATOM 823 C C . ASN A 1 103 ? 19.462 -1.180 -5.804 1.00 51.47 103 ASN A C 1
ATOM 825 O O . ASN A 1 103 ? 19.590 -2.363 -6.106 1.00 51.47 103 ASN A O 1
ATOM 829 N N . TYR A 1 104 ? 20.182 -0.674 -4.806 1.00 51.59 104 TYR A N 1
ATOM 830 C CA . TYR A 1 104 ? 21.238 -1.454 -4.154 1.00 51.59 104 TYR A CA 1
ATOM 831 C C . TYR A 1 104 ? 20.735 -2.482 -3.130 1.00 51.59 104 TYR A C 1
ATOM 833 O O . TYR A 1 104 ? 21.427 -3.472 -2.913 1.00 51.59 104 TYR A O 1
ATOM 841 N N . ASN A 1 105 ? 19.539 -2.311 -2.547 1.00 55.03 105 ASN A N 1
ATOM 842 C CA . ASN A 1 105 ? 19.131 -3.094 -1.368 1.00 55.03 105 ASN A CA 1
ATOM 843 C C . ASN A 1 105 ? 17.782 -3.840 -1.458 1.00 55.03 105 ASN A C 1
ATOM 845 O O . ASN A 1 105 ? 17.332 -4.348 -0.434 1.00 55.03 105 ASN A O 1
ATOM 849 N N . ASN A 1 106 ? 17.133 -3.949 -2.628 1.00 62.16 106 ASN A N 1
ATOM 850 C CA . ASN A 1 106 ? 15.803 -4.587 -2.760 1.00 62.16 106 ASN A CA 1
ATOM 851 C C . ASN A 1 106 ? 14.782 -4.096 -1.705 1.00 62.16 106 ASN A C 1
ATOM 853 O O . ASN A 1 106 ? 13.935 -4.863 -1.242 1.00 62.16 106 ASN A O 1
ATOM 857 N N . GLU A 1 107 ? 14.883 -2.834 -1.276 1.00 68.12 107 GLU A N 1
ATOM 858 C CA . GLU A 1 107 ? 13.965 -2.294 -0.276 1.00 68.12 107 GLU A CA 1
ATOM 859 C C . GLU A 1 107 ? 12.544 -2.219 -0.862 1.00 68.12 107 GLU A C 1
ATOM 861 O O . GLU A 1 107 ? 12.379 -1.849 -2.029 1.00 68.12 107 GLU A O 1
ATOM 866 N N . PRO A 1 108 ? 11.506 -2.569 -0.080 1.00 72.50 108 PRO A N 1
ATOM 867 C CA . PRO A 1 108 ? 10.129 -2.487 -0.545 1.00 72.50 108 PRO A CA 1
ATOM 868 C C . PRO A 1 108 ? 9.744 -1.034 -0.845 1.00 72.50 108 PRO A C 1
ATOM 870 O O . PRO A 1 108 ? 10.137 -0.113 -0.126 1.00 72.50 108 PRO A O 1
ATOM 873 N N . PHE A 1 109 ? 8.932 -0.831 -1.885 1.00 83.81 109 PHE A N 1
ATOM 874 C CA . PHE A 1 109 ? 8.419 0.490 -2.240 1.00 83.81 109 PHE A CA 1
ATOM 875 C C . PHE A 1 109 ? 7.618 1.098 -1.091 1.00 83.81 109 PHE A C 1
ATOM 877 O O . PHE A 1 109 ? 6.738 0.453 -0.512 1.00 83.81 109 PHE A O 1
ATOM 884 N N . LYS A 1 110 ? 7.887 2.370 -0.790 1.00 87.25 110 LYS A N 1
ATOM 885 C CA . LYS A 1 110 ? 7.123 3.105 0.213 1.00 87.25 110 LYS A CA 1
ATOM 886 C C . LYS A 1 110 ? 5.967 3.833 -0.455 1.00 87.25 110 LYS A C 1
ATOM 888 O O . LYS A 1 110 ? 6.188 4.844 -1.117 1.00 87.25 110 LYS A O 1
ATOM 893 N N . ILE A 1 111 ? 4.750 3.353 -0.227 1.00 89.00 111 ILE A N 1
ATOM 894 C CA . ILE A 1 111 ? 3.536 3.992 -0.740 1.00 89.00 111 ILE A CA 1
ATOM 895 C C . ILE A 1 111 ? 3.167 5.173 0.146 1.00 89.00 111 ILE A C 1
ATOM 897 O O . ILE A 1 111 ? 3.111 5.045 1.369 1.00 89.00 111 ILE A O 1
ATOM 901 N N . GLU A 1 112 ? 2.934 6.319 -0.477 1.00 87.94 112 GLU A N 1
ATOM 902 C CA . GLU A 1 112 ? 2.570 7.554 0.212 1.00 87.94 112 GLU A CA 1
ATOM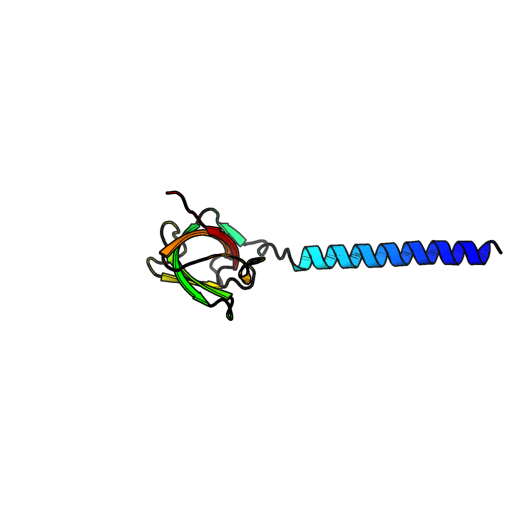 903 C C . GLU A 1 112 ? 1.066 7.812 0.129 1.00 87.94 112 GLU A C 1
ATOM 905 O O . GLU A 1 112 ? 0.423 8.081 1.142 1.00 87.94 112 GLU A O 1
ATOM 910 N N . ALA A 1 113 ? 0.495 7.689 -1.068 1.00 87.56 113 ALA A N 1
ATOM 911 C CA . ALA A 1 113 ? -0.903 8.002 -1.312 1.00 87.56 113 ALA A CA 1
ATOM 912 C C . ALA A 1 113 ? -1.509 7.066 -2.357 1.00 87.56 113 ALA A C 1
ATOM 914 O O . ALA A 1 113 ? -0.817 6.555 -3.242 1.00 87.56 113 ALA A O 1
ATOM 915 N N . ILE A 1 114 ? -2.815 6.845 -2.220 1.00 90.19 114 ILE A N 1
ATOM 916 C CA . ILE A 1 11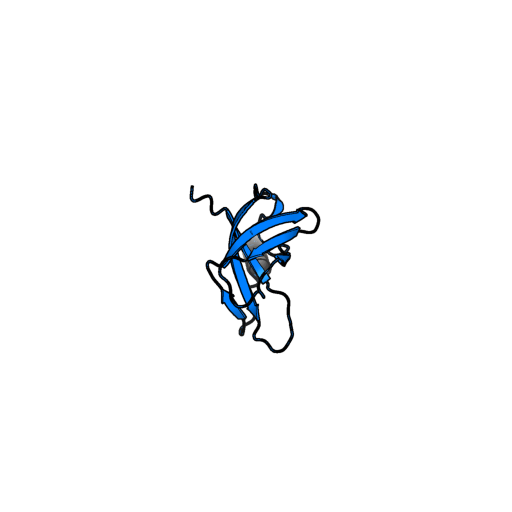4 ? -3.640 6.057 -3.131 1.00 90.19 114 ILE A CA 1
ATOM 917 C C . ILE A 1 114 ? -4.927 6.837 -3.362 1.00 90.19 114 ILE A C 1
ATOM 919 O O . ILE A 1 114 ? -5.595 7.241 -2.411 1.00 90.19 114 ILE A O 1
ATOM 923 N N . GLU A 1 115 ? -5.277 7.010 -4.625 1.00 89.88 115 GLU A N 1
ATOM 924 C CA . GLU A 1 115 ? -6.463 7.718 -5.082 1.00 89.88 115 GLU A CA 1
ATOM 925 C C . GLU A 1 115 ? -7.266 6.795 -5.998 1.00 89.88 115 GLU A C 1
ATOM 927 O O . GLU A 1 115 ? -6.703 6.083 -6.832 1.00 89.88 115 GLU A O 1
ATOM 932 N N . THR A 1 116 ? -8.590 6.800 -5.867 1.00 87.12 116 THR A N 1
ATOM 933 C CA . THR A 1 116 ? -9.465 6.116 -6.820 1.00 87.12 116 THR A CA 1
ATOM 934 C C . THR A 1 116 ? -9.528 6.916 -8.113 1.00 87.12 116 THR A C 1
ATOM 936 O O . THR A 1 116 ? -9.945 8.072 -8.148 1.00 87.12 116 THR A O 1
ATOM 939 N N . ASN A 1 117 ? -9.124 6.288 -9.212 1.00 77.19 117 ASN A N 1
ATOM 940 C CA . ASN A 1 117 ? -9.264 6.840 -10.547 1.00 77.19 117 ASN A CA 1
ATOM 941 C C . ASN A 1 117 ? -10.590 6.369 -11.151 1.00 77.19 117 ASN A C 1
ATOM 943 O O . ASN A 1 117 ? -10.627 5.503 -12.026 1.00 77.19 117 ASN A O 1
ATOM 947 N N . ASN A 1 118 ? -11.683 6.968 -10.680 1.00 61.19 118 ASN A N 1
ATOM 948 C CA . ASN A 1 118 ? -13.031 6.733 -11.198 1.00 61.19 118 ASN A CA 1
ATOM 949 C C . ASN A 1 118 ? -13.301 7.532 -12.485 1.00 61.19 118 ASN A C 1
ATOM 951 O O . ASN A 1 118 ? -14.402 8.052 -12.671 1.00 61.19 118 ASN A O 1
ATOM 955 N N . GLN A 1 119 ? -12.310 7.664 -13.374 1.00 53.00 119 GLN A N 1
ATOM 956 C CA . GLN A 1 119 ? -12.589 8.127 -14.731 1.00 53.00 119 GLN A CA 1
ATOM 957 C C . GLN A 1 119 ? -13.477 7.079 -15.411 1.00 53.00 119 GLN A C 1
ATOM 959 O O . GLN A 1 119 ? -13.031 5.971 -15.727 1.00 53.00 119 GLN A O 1
ATOM 964 N N . SER A 1 120 ? -14.756 7.448 -15.503 1.00 39.16 120 SER A N 1
ATOM 965 C CA . SER A 1 120 ? -15.835 6.754 -16.206 1.00 39.16 120 SER A CA 1
ATOM 966 C C . SER A 1 120 ? -15.542 6.689 -17.699 1.00 39.16 120 SER A C 1
ATOM 968 O O . SER A 1 120 ? -15.013 7.696 -18.223 1.00 39.16 120 SER A O 1
#

Secondary structure (DSSP, 8-state):
-HHHHHHHHHHHHHHHHHHHHHHHHHHHHH-----TTEEEEEEEEEEEEEEETTTTEEEEEESS-TTS-SSEEEEE-TTSTTGGG----TT-EEEEEEEEEPTTS-PPPEEEEEEE----